Protein AF-A0A290GMV6-F1 (afdb_monomer)

InterPro domains:
  IPR001424 Superoxide dismutase, copper/zinc binding domain [PF00080] (1-72)
  IPR001424 Superoxide dismutase, copper/zinc binding domain [PR00068] (29-38)
  IPR001424 Superoxide dismutase, copper/zinc binding domain [PR00068] (48-70)
  IPR024134 Superoxide dismutase (Cu/Zn) / superoxide dismutase copper chaperone [PTHR10003] (1-72)
  IPR036423 Superoxide dismutase-like, copper/zinc binding domain superfamily [G3DSA:2.60.40.200] (1-72)
  IPR036423 Superoxide dismutase-like, copper/zinc binding domain superfamily [SSF49329] (1-72)

Sequence (72 aa):
DITNGCNSTVPHFNPLKKNHGAPADDERHAGDLGNVVAGPDGIAEFSITDIQIPLSGQHSILGRAVVVHADP

Nearest PDB structures (foldseek):
  6spa-assembly1_C  TM=9.922E-01  e=4.306E-07  Homo sapiens
  8zd5-assembly2_D  TM=9.844E-01  e=3.729E-07  Canis lupus familiaris
  3kbf-assembly1_A-2  TM=9.965E-01  e=6.633E-07  Caenorhabditis elegans
  1hl5-assembly6_F  TM=9.800E-01  e=5.743E-07  Homo sapiens
  2gbv-assembly3_C  TM=9.862E-01  e=1.268E-06  Homo sapiens

Foldseek 3Di:
DQPVHCVVLDDFAAPPPFDDDAQPDPGHGLRRQDDFDQDPVRDTDDDGDHDSADCDDPSHCPPHDDDDDPDD

Radius of gyration: 13.26 Å; Cα contacts (8 Å, |Δi|>4): 79; chains: 1; bounding box: 26×25×33 Å

Solvent-accessible surface area (backbone atoms only — not comparable to full-atom values): 4971 Å² total; per-residue (Å²): 92,58,94,62,45,78,76,46,53,66,76,76,50,44,92,83,71,50,55,84,38,53,66,87,44,90,58,26,26,48,56,36,75,64,85,82,64,56,46,99,88,69,54,62,83,84,86,87,87,75,90,62,58,41,81,56,74,98,68,34,51,71,85,64,80,89,84,85,73,98,67,136

Organism: Panax ginseng (NCBI:txid4054)

Structure (mmCIF, N/CA/C/O backbone):
data_AF-A0A290GMV6-F1
#
_e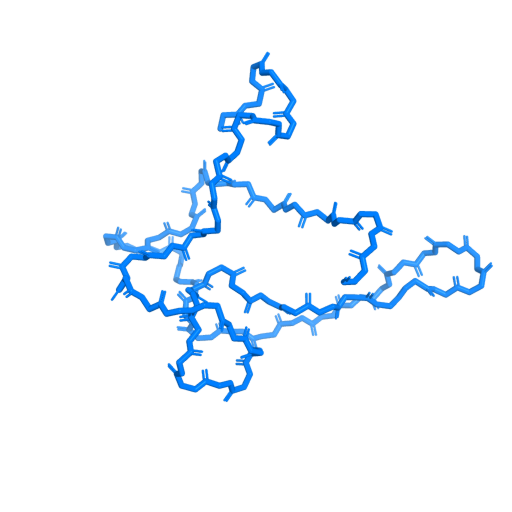ntry.id   AF-A0A290GMV6-F1
#
loop_
_atom_site.group_PDB
_atom_site.id
_atom_site.type_symbol
_atom_site.label_atom_id
_atom_site.label_alt_id
_atom_site.label_comp_id
_atom_site.label_asym_id
_atom_site.label_entity_id
_atom_site.label_seq_id
_atom_site.pdbx_PDB_ins_code
_atom_site.Cartn_x
_atom_site.Cartn_y
_atom_site.Cartn_z
_atom_site.occupancy
_atom_site.B_iso_or_equiv
_atom_site.auth_seq_id
_atom_site.auth_comp_id
_atom_site.auth_asym_id
_atom_site.auth_atom_id
_atom_site.pdbx_PDB_model_num
ATOM 1 N N . ASP A 1 1 ? -10.275 9.026 -2.603 1.00 86.44 1 ASP A N 1
ATOM 2 C CA . ASP A 1 1 ? -10.735 10.038 -3.570 1.00 86.44 1 ASP A CA 1
ATOM 3 C C . ASP A 1 1 ? -9.793 9.993 -4.763 1.00 86.44 1 ASP A C 1
ATOM 5 O O . ASP A 1 1 ? -8.591 9.920 -4.548 1.00 86.44 1 ASP A O 1
ATOM 9 N N . ILE A 1 2 ? -10.337 9.947 -5.977 1.00 91.69 2 ILE A N 1
ATOM 10 C CA . ILE A 1 2 ? -9.579 9.906 -7.240 1.00 91.69 2 ILE A CA 1
ATOM 11 C C . ILE A 1 2 ? -10.048 10.989 -8.225 1.00 91.69 2 ILE A C 1
ATOM 13 O O . ILE A 1 2 ? -9.741 10.928 -9.413 1.00 91.69 2 ILE A O 1
ATOM 17 N N . THR A 1 3 ? -10.812 11.978 -7.750 1.00 96.06 3 THR A N 1
ATOM 18 C CA . THR A 1 3 ? -11.373 13.054 -8.586 1.00 96.06 3 THR A CA 1
ATOM 19 C C . THR A 1 3 ? -10.303 13.914 -9.269 1.00 96.06 3 THR A C 1
ATOM 21 O O . THR A 1 3 ? -10.561 14.435 -10.350 1.00 96.06 3 THR A O 1
ATOM 24 N N . ASN A 1 4 ? -9.092 14.003 -8.701 1.00 94.94 4 ASN A N 1
ATOM 25 C CA . ASN A 1 4 ? -7.900 14.600 -9.316 1.00 94.94 4 ASN A CA 1
ATOM 26 C C . ASN A 1 4 ? -6.752 13.573 -9.453 1.00 94.94 4 ASN A C 1
ATOM 28 O O . ASN A 1 4 ? -5.586 13.865 -9.170 1.00 94.94 4 ASN A O 1
ATOM 32 N N . GLY A 1 5 ? -7.085 12.331 -9.823 1.00 94.25 5 GLY A N 1
ATOM 33 C CA . GLY A 1 5 ? -6.117 11.233 -9.919 1.00 94.25 5 GLY A CA 1
ATOM 34 C C . GLY A 1 5 ? -5.446 10.917 -8.576 1.00 94.25 5 GLY A C 1
ATOM 35 O O . GLY A 1 5 ? -6.052 11.083 -7.516 1.00 94.25 5 GLY A O 1
ATOM 36 N N . CYS A 1 6 ? -4.180 10.485 -8.611 1.00 94.81 6 CYS A N 1
ATOM 37 C CA . CYS A 1 6 ? -3.419 10.153 -7.399 1.00 94.81 6 CYS A CA 1
ATOM 38 C C . CYS A 1 6 ? -3.153 11.373 -6.500 1.00 94.81 6 CYS A C 1
ATOM 40 O O . CYS A 1 6 ? -2.942 11.217 -5.307 1.00 94.81 6 CYS A O 1
ATOM 42 N N . ASN A 1 7 ? -3.236 12.603 -7.016 1.00 93.62 7 ASN A N 1
ATOM 43 C CA . ASN A 1 7 ? -3.035 13.798 -6.187 1.00 93.62 7 ASN A CA 1
ATOM 44 C C . ASN A 1 7 ? -4.115 13.946 -5.101 1.00 93.62 7 ASN A C 1
ATOM 46 O O . ASN A 1 7 ? -3.869 14.549 -4.058 1.00 93.62 7 ASN A O 1
ATOM 50 N N . SER A 1 8 ? -5.301 13.369 -5.319 1.00 95.44 8 SER A N 1
ATOM 51 C CA . SER A 1 8 ? -6.385 13.338 -4.332 1.00 95.44 8 SER A CA 1
ATOM 52 C C . SER A 1 8 ? -6.187 12.295 -3.226 1.00 95.44 8 SER A C 1
ATOM 54 O O . SER A 1 8 ? -6.975 12.273 -2.279 1.00 95.44 8 SER A O 1
ATOM 56 N N . THR A 1 9 ? -5.183 11.412 -3.306 1.00 92.88 9 THR A N 1
ATOM 57 C CA . THR A 1 9 ? -5.008 10.330 -2.317 1.00 92.88 9 THR 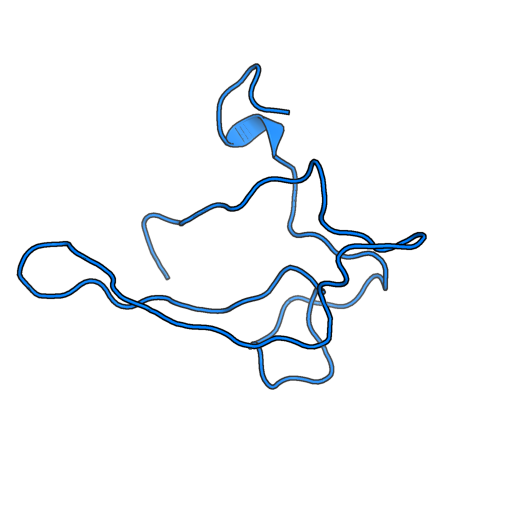A CA 1
ATOM 58 C C . THR A 1 9 ? -4.314 10.770 -1.034 1.00 92.88 9 THR A C 1
ATOM 60 O O . THR A 1 9 ? -4.223 9.954 -0.122 1.00 92.88 9 THR A O 1
ATOM 63 N N . VAL A 1 10 ? -3.908 12.046 -0.945 1.00 91.06 10 VAL A N 1
ATOM 64 C CA . VAL A 1 10 ? -3.296 12.700 0.230 1.00 91.06 10 VAL A CA 1
ATOM 65 C C . VAL A 1 10 ? -2.022 11.964 0.729 1.00 91.06 10 VAL A C 1
ATOM 67 O O . VAL A 1 10 ? -1.549 11.052 0.049 1.00 91.06 10 VAL A O 1
ATOM 70 N N . PRO A 1 11 ? -1.377 12.379 1.843 1.00 95.94 11 PRO A N 1
ATOM 71 C CA . PRO A 1 11 ? -0.217 11.670 2.392 1.00 95.94 11 PRO A CA 1
ATOM 72 C C . PRO A 1 11 ? -0.518 10.229 2.827 1.00 95.94 11 PRO A C 1
ATOM 74 O O . PRO A 1 11 ? -1.675 9.820 2.939 1.00 95.94 11 PRO A O 1
ATOM 77 N N . HIS A 1 12 ? 0.542 9.480 3.146 1.00 98.12 12 HIS A N 1
ATOM 78 C CA . HIS A 1 12 ? 0.450 8.097 3.617 1.00 98.12 12 HIS A CA 1
ATOM 79 C C . HIS A 1 12 ? -0.518 7.955 4.798 1.00 98.12 12 HIS A C 1
ATOM 81 O O . HIS A 1 12 ? -0.640 8.832 5.661 1.00 98.12 12 HIS A O 1
ATOM 87 N N . PHE A 1 13 ? -1.196 6.810 4.864 1.00 98.06 13 PHE A N 1
ATOM 88 C CA . PHE A 1 13 ? -2.125 6.532 5.950 1.00 98.06 13 PHE A CA 1
ATOM 89 C C . PHE A 1 13 ? -1.384 6.415 7.292 1.00 98.06 13 PHE A C 1
ATOM 91 O O . PHE A 1 13 ? -0.684 5.438 7.545 1.00 98.06 13 PHE A O 1
ATOM 98 N N . ASN A 1 14 ? -1.560 7.416 8.161 1.00 98.06 14 ASN A N 1
ATOM 99 C CA . ASN A 1 14 ? -0.824 7.550 9.419 1.00 98.06 14 ASN A CA 1
ATOM 100 C C . ASN A 1 14 ? -1.753 7.843 10.619 1.00 98.06 14 ASN A C 1
ATOM 102 O O . ASN A 1 14 ? -1.760 8.957 11.152 1.00 98.06 14 ASN A O 1
ATOM 106 N N . PRO A 1 15 ? -2.567 6.868 11.064 1.00 97.19 15 PRO A N 1
ATOM 107 C CA . PRO A 1 15 ? -3.506 7.072 12.169 1.00 97.19 15 PRO A CA 1
ATOM 108 C C . PRO A 1 15 ? -2.808 7.297 13.521 1.00 97.19 15 PRO A C 1
ATOM 110 O O . PRO A 1 15 ? -3.378 7.934 14.404 1.00 97.19 15 PRO A O 1
ATOM 113 N N . LEU A 1 16 ? -1.576 6.800 13.681 1.00 97.00 16 LEU A N 1
ATOM 114 C CA . LEU A 1 16 ? -0.804 6.876 14.927 1.00 97.00 16 LEU A CA 1
ATOM 115 C C . LEU A 1 16 ? 0.191 8.047 14.970 1.00 97.00 16 LEU A C 1
ATOM 117 O O . LEU A 1 16 ? 0.882 8.201 15.972 1.00 97.00 16 LEU A O 1
ATOM 121 N N . LYS A 1 17 ? 0.237 8.884 13.923 1.00 97.50 17 LYS A N 1
ATOM 122 C CA . LYS A 1 17 ? 1.114 10.067 13.817 1.00 97.50 17 LYS A CA 1
ATOM 123 C C . LYS A 1 17 ? 2.605 9.756 14.018 1.00 97.50 17 LYS A C 1
ATOM 125 O O . LYS A 1 17 ? 3.312 10.514 14.675 1.00 97.50 17 LYS A O 1
ATOM 130 N N . LYS A 1 18 ? 3.059 8.644 13.446 1.00 98.12 18 LYS A N 1
ATOM 131 C CA . LYS A 1 18 ? 4.470 8.237 13.419 1.00 98.12 18 LYS A CA 1
ATOM 132 C C . LYS A 1 18 ? 5.218 8.907 12.271 1.00 98.12 18 LYS A C 1
ATOM 134 O O . LYS A 1 18 ? 4.580 9.486 11.391 1.00 98.12 18 LYS A O 1
ATOM 139 N N . ASN A 1 19 ? 6.542 8.824 12.276 1.00 98.50 19 ASN A N 1
ATOM 140 C CA . ASN A 1 19 ? 7.352 9.146 11.103 1.00 98.50 19 ASN A CA 1
ATOM 141 C C . ASN A 1 19 ? 7.252 8.037 10.042 1.00 98.50 19 ASN A C 1
ATOM 143 O O . ASN A 1 19 ? 6.768 6.942 10.323 1.00 98.50 19 ASN A O 1
ATOM 147 N N . HIS A 1 20 ? 7.708 8.334 8.824 1.00 98.00 20 HIS A N 1
ATOM 148 C CA . HIS A 1 20 ? 7.847 7.341 7.759 1.00 98.00 20 HIS A CA 1
ATOM 149 C C . HIS A 1 20 ? 8.940 6.319 8.106 1.00 98.00 20 HIS A C 1
ATOM 151 O O . HIS A 1 20 ? 9.967 6.708 8.668 1.00 98.00 20 HIS A O 1
ATOM 157 N N . GLY A 1 21 ? 8.747 5.052 7.732 1.00 97.81 21 GLY A N 1
ATOM 158 C CA . GLY A 1 21 ? 9.717 3.985 7.995 1.00 97.81 21 GLY A CA 1
ATOM 159 C C . GLY A 1 21 ? 9.560 2.768 7.085 1.00 97.81 21 GLY A C 1
ATOM 160 O O . GLY A 1 21 ? 8.611 2.671 6.301 1.00 97.81 21 GLY A O 1
ATOM 161 N N . ALA A 1 22 ? 10.499 1.827 7.183 1.00 97.00 22 ALA A N 1
ATOM 162 C CA . ALA A 1 22 ? 10.435 0.568 6.448 1.00 97.00 22 ALA A CA 1
ATOM 163 C C . ALA A 1 22 ? 9.356 -0.358 7.042 1.00 97.00 22 ALA A C 1
ATOM 165 O O . ALA A 1 22 ? 9.069 -0.261 8.229 1.00 97.00 22 ALA A O 1
ATOM 166 N N . PRO A 1 23 ? 8.792 -1.326 6.295 1.00 96.56 23 PRO A N 1
ATOM 167 C CA . PRO A 1 23 ? 7.686 -2.172 6.781 1.00 96.56 23 PRO A CA 1
ATOM 168 C C . PRO A 1 23 ? 7.972 -2.978 8.059 1.00 96.56 23 PRO A C 1
ATOM 170 O O . PRO A 1 23 ? 7.044 -3.361 8.776 1.00 96.56 23 PRO A O 1
ATOM 173 N N . ALA A 1 24 ? 9.249 -3.252 8.333 1.00 95.25 24 ALA A N 1
ATOM 174 C CA . ALA A 1 24 ? 9.703 -3.961 9.526 1.00 95.25 24 ALA A CA 1
ATOM 175 C C . ALA A 1 24 ? 9.965 -3.035 10.727 1.00 95.25 24 ALA A C 1
ATOM 177 O O . ALA A 1 24 ? 10.175 -3.538 11.829 1.00 95.25 24 ALA A O 1
ATOM 178 N N . ASP A 1 25 ? 9.948 -1.715 10.531 1.00 97.12 25 ASP A N 1
ATOM 179 C CA . ASP A 1 25 ? 10.196 -0.752 11.596 1.00 97.12 25 ASP A CA 1
ATOM 180 C C . ASP A 1 25 ? 8.960 -0.604 12.489 1.00 97.12 25 ASP A C 1
ATOM 182 O O . ASP A 1 25 ? 7.814 -0.530 12.025 1.00 97.12 25 ASP A O 1
ATOM 186 N N . ASP A 1 26 ? 9.205 -0.495 13.795 1.00 93.62 26 ASP A N 1
ATOM 187 C CA . ASP A 1 26 ? 8.173 -0.117 14.763 1.00 93.62 26 ASP A CA 1
ATOM 188 C C . ASP A 1 26 ? 7.708 1.329 14.536 1.00 93.62 26 ASP A C 1
ATOM 190 O O . ASP A 1 26 ? 6.538 1.661 14.755 1.00 93.62 26 ASP A O 1
ATOM 194 N N . GLU A 1 27 ? 8.618 2.192 14.080 1.00 97.56 27 GLU A N 1
ATOM 195 C CA . GLU A 1 27 ? 8.363 3.588 13.739 1.00 97.56 27 GLU A CA 1
ATOM 196 C C . GLU A 1 27 ? 8.130 3.722 12.230 1.00 97.56 27 GLU A C 1
ATOM 198 O O . GLU A 1 27 ? 9.065 3.905 11.457 1.00 97.56 27 GLU A O 1
ATOM 203 N N . ARG A 1 28 ? 6.864 3.610 11.818 1.00 98.38 28 ARG A N 1
ATOM 204 C CA . ARG A 1 28 ? 6.412 3.817 10.438 1.00 98.38 28 ARG A CA 1
ATOM 205 C C . ARG A 1 28 ? 4.960 4.267 10.387 1.00 98.38 28 ARG A C 1
ATOM 207 O O . ARG A 1 28 ? 4.205 4.054 11.344 1.00 98.38 28 ARG A O 1
ATOM 214 N N . HIS A 1 29 ? 4.522 4.812 9.258 1.00 98.62 29 HIS A N 1
ATOM 215 C CA . HIS A 1 29 ? 3.094 4.956 9.005 1.00 98.62 29 HIS A CA 1
ATOM 216 C C . HIS A 1 29 ? 2.447 3.583 8.789 1.00 98.62 29 HIS A C 1
ATOM 218 O O . HIS A 1 29 ? 3.058 2.668 8.243 1.00 98.62 29 HIS A O 1
ATOM 224 N N . ALA A 1 30 ? 1.159 3.461 9.112 1.00 97.94 30 ALA A N 1
ATOM 225 C CA . ALA A 1 30 ? 0.408 2.237 8.834 1.00 97.94 30 ALA A CA 1
ATOM 226 C C . ALA A 1 30 ? 0.359 1.906 7.329 1.00 97.94 30 ALA A C 1
ATOM 228 O O . ALA A 1 30 ? 0.323 0.741 6.958 1.00 97.94 30 ALA A O 1
ATOM 229 N N . GLY A 1 31 ? 0.358 2.924 6.461 1.00 98.06 31 GLY A N 1
ATOM 230 C CA . GLY A 1 31 ? 0.379 2.757 5.005 1.00 98.06 31 GLY A CA 1
ATOM 231 C C . GLY A 1 31 ? 1.758 2.495 4.388 1.00 98.06 31 GLY A C 1
ATOM 232 O O . GLY A 1 31 ? 1.834 2.360 3.170 1.00 98.06 31 GLY A O 1
ATOM 233 N N . ASP A 1 32 ? 2.833 2.441 5.179 1.00 98.44 32 ASP A N 1
ATOM 234 C CA . ASP A 1 32 ? 4.187 2.228 4.661 1.00 98.44 32 ASP A CA 1
ATOM 235 C C . ASP A 1 32 ? 4.436 0.738 4.405 1.00 98.44 32 ASP A C 1
ATOM 237 O O . ASP A 1 32 ? 4.815 -0.010 5.309 1.00 98.44 32 ASP A O 1
ATOM 241 N N . LEU A 1 33 ? 4.210 0.305 3.162 1.00 98.00 33 LEU A N 1
ATOM 242 C CA . LEU A 1 33 ? 4.369 -1.091 2.727 1.00 98.00 33 LEU A CA 1
ATOM 243 C C . LEU A 1 33 ? 5.693 -1.359 1.993 1.00 98.00 33 LEU A C 1
ATOM 245 O O . LEU A 1 33 ? 5.967 -2.494 1.609 1.00 98.00 33 LEU A O 1
ATOM 249 N N . GLY A 1 34 ? 6.544 -0.338 1.865 1.00 97.38 34 GLY A N 1
ATOM 250 C CA . GLY A 1 34 ? 7.870 -0.443 1.261 1.00 97.38 34 GLY A CA 1
ATOM 251 C C . GLY A 1 34 ? 7.834 -0.571 -0.261 1.00 97.38 34 GLY A C 1
ATOM 252 O O . GLY A 1 34 ? 6.861 -0.196 -0.913 1.00 97.38 34 GLY A O 1
ATOM 253 N N . ASN A 1 35 ? 8.928 -1.089 -0.817 1.00 97.75 35 ASN A N 1
ATOM 254 C CA . ASN A 1 35 ? 9.124 -1.184 -2.259 1.00 97.75 35 ASN A CA 1
ATOM 255 C C . ASN A 1 35 ? 8.631 -2.516 -2.825 1.00 97.75 35 ASN A C 1
ATOM 257 O O . ASN A 1 35 ? 8.848 -3.581 -2.246 1.00 97.75 35 ASN A O 1
ATOM 261 N N . VAL A 1 36 ? 8.047 -2.443 -4.019 1.00 97.38 36 VAL A N 1
ATOM 262 C CA . VAL A 1 36 ? 7.831 -3.590 -4.907 1.00 97.38 36 VAL A CA 1
ATOM 263 C C . VAL A 1 36 ? 8.892 -3.561 -6.001 1.00 97.38 36 VAL A C 1
ATOM 265 O O . VAL A 1 36 ? 9.360 -2.492 -6.388 1.00 97.38 36 VAL A O 1
ATOM 268 N N . VAL A 1 37 ? 9.294 -4.728 -6.497 1.00 96.50 37 VAL A N 1
ATOM 269 C CA . VAL A 1 37 ? 10.334 -4.830 -7.527 1.00 96.50 37 VAL A CA 1
ATOM 270 C C . VAL A 1 37 ? 9.688 -5.290 -8.823 1.00 96.50 37 VAL A C 1
ATOM 272 O O . VAL A 1 37 ? 9.153 -6.394 -8.891 1.00 96.50 37 VAL A O 1
ATOM 275 N N . ALA A 1 38 ? 9.734 -4.436 -9.843 1.00 97.12 38 ALA A N 1
ATOM 276 C CA . ALA A 1 38 ? 9.355 -4.815 -11.195 1.00 97.12 38 ALA A CA 1
ATOM 277 C C . ALA A 1 38 ? 10.482 -5.625 -11.852 1.00 97.12 38 ALA A C 1
ATOM 279 O O . ALA A 1 38 ? 11.661 -5.272 -11.745 1.00 97.12 38 ALA A O 1
ATOM 280 N N . GLY A 1 39 ? 10.118 -6.715 -12.523 1.00 94.81 39 GLY A N 1
ATOM 281 C CA . GLY A 1 39 ? 11.031 -7.515 -13.327 1.00 94.81 39 GLY A CA 1
ATOM 282 C C . GLY A 1 39 ? 11.497 -6.788 -14.596 1.00 94.81 39 GLY A C 1
ATOM 283 O O . GLY A 1 39 ? 11.049 -5.679 -14.896 1.00 94.81 39 GLY A O 1
ATOM 284 N N . PRO A 1 40 ? 12.392 -7.409 -15.387 1.00 97.00 40 PRO A N 1
ATOM 285 C CA . PRO A 1 40 ? 12.888 -6.834 -16.644 1.00 97.00 40 PRO A CA 1
ATOM 286 C C . PRO A 1 40 ? 11.802 -6.559 -17.698 1.00 97.00 40 PRO A C 1
ATOM 288 O O . PRO A 1 40 ? 12.028 -5.794 -18.631 1.00 97.00 40 PRO A O 1
ATOM 291 N N . ASP A 1 41 ? 10.640 -7.195 -17.563 1.00 97.25 41 ASP A N 1
ATOM 292 C CA . ASP A 1 41 ? 9.437 -7.005 -18.377 1.00 97.25 41 ASP A CA 1
ATOM 293 C C . ASP A 1 41 ? 8.535 -5.859 -17.878 1.00 97.25 41 ASP A C 1
ATOM 295 O O . ASP A 1 41 ? 7.511 -5.563 -18.494 1.00 97.25 41 ASP A O 1
ATOM 299 N N . GLY A 1 42 ? 8.913 -5.200 -16.779 1.00 96.81 42 GLY A N 1
ATOM 300 C CA . GLY A 1 42 ? 8.144 -4.132 -16.147 1.00 96.81 42 GLY A CA 1
ATOM 301 C C . GLY A 1 42 ? 7.001 -4.623 -15.255 1.00 96.81 42 GLY A C 1
ATOM 302 O O . GLY A 1 42 ? 6.213 -3.796 -14.795 1.00 96.81 42 GLY A O 1
ATOM 303 N N . ILE A 1 43 ? 6.892 -5.930 -14.989 1.00 97.50 43 ILE A N 1
ATOM 304 C CA . ILE A 1 43 ? 5.831 -6.501 -14.149 1.00 97.50 43 ILE A CA 1
ATOM 305 C C . ILE A 1 43 ? 6.351 -6.697 -12.724 1.00 97.50 43 ILE A C 1
ATOM 307 O O . ILE A 1 43 ? 7.368 -7.348 -12.501 1.00 97.50 43 ILE A O 1
ATOM 311 N N . ALA A 1 44 ? 5.638 -6.151 -11.738 1.00 97.56 44 ALA A N 1
ATOM 312 C CA . ALA A 1 44 ? 5.887 -6.422 -10.325 1.00 97.56 44 ALA A CA 1
ATOM 313 C C . ALA A 1 44 ? 4.867 -7.445 -9.801 1.00 97.56 44 ALA A C 1
ATOM 315 O O . ALA A 1 44 ? 3.700 -7.111 -9.596 1.00 97.56 44 ALA A O 1
ATOM 316 N N . GLU A 1 45 ? 5.312 -8.677 -9.552 1.00 97.06 45 GLU A N 1
ATOM 317 C CA . GLU A 1 45 ? 4.541 -9.683 -8.814 1.00 97.06 45 GLU A CA 1
ATOM 318 C C . GLU A 1 45 ? 5.014 -9.719 -7.361 1.00 97.06 45 GLU A C 1
ATOM 320 O O . GLU A 1 45 ? 6.191 -9.945 -7.079 1.00 97.06 45 GLU A O 1
ATOM 325 N N . PHE A 1 46 ? 4.105 -9.481 -6.416 1.00 95.75 46 PHE A N 1
ATOM 326 C CA . PHE A 1 46 ? 4.452 -9.419 -5.000 1.00 95.75 46 PHE A CA 1
ATOM 327 C C . PHE A 1 46 ? 3.306 -9.895 -4.109 1.00 95.75 46 PHE A C 1
ATOM 329 O O . PHE A 1 46 ? 2.131 -9.843 -4.470 1.00 95.75 46 PHE A O 1
ATOM 336 N N . SER A 1 47 ? 3.668 -10.338 -2.907 1.00 96.62 47 SER A N 1
ATOM 337 C CA . SER A 1 47 ? 2.740 -10.689 -1.836 1.00 96.62 47 SER A CA 1
ATOM 338 C C . SER A 1 47 ? 3.281 -10.125 -0.529 1.00 96.62 47 SER A C 1
ATOM 340 O O . SER A 1 47 ? 4.356 -10.519 -0.082 1.00 96.62 47 SER A O 1
ATOM 342 N N . ILE A 1 48 ? 2.536 -9.204 0.080 1.00 95.56 48 ILE A N 1
ATOM 343 C CA . ILE A 1 48 ? 2.899 -8.545 1.339 1.00 95.56 48 ILE A CA 1
ATOM 344 C C . ILE A 1 48 ? 1.876 -8.950 2.399 1.00 95.56 48 ILE A C 1
ATOM 346 O O . ILE A 1 48 ? 0.672 -8.932 2.155 1.00 95.56 48 ILE A O 1
ATOM 350 N N . THR A 1 49 ? 2.359 -9.317 3.584 1.00 95.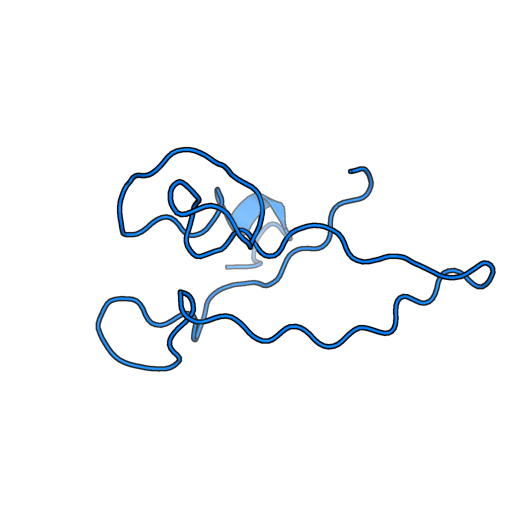75 49 THR A N 1
ATOM 351 C CA . THR A 1 49 ? 1.532 -9.501 4.783 1.00 95.75 49 THR A CA 1
ATOM 352 C C . THR A 1 49 ? 1.927 -8.437 5.791 1.00 95.75 49 THR A C 1
ATOM 354 O O . THR A 1 49 ? 3.106 -8.301 6.104 1.00 95.75 49 THR A O 1
ATOM 357 N N . ASP A 1 50 ? 0.949 -7.689 6.293 1.00 96.38 50 ASP A N 1
ATOM 358 C CA . ASP A 1 50 ? 1.186 -6.548 7.172 1.00 96.38 50 ASP A CA 1
ATOM 359 C C . ASP A 1 50 ? 0.139 -6.499 8.297 1.00 96.38 50 ASP A C 1
ATOM 361 O O . ASP A 1 50 ? -1.028 -6.840 8.095 1.00 96.38 50 ASP A O 1
ATOM 365 N N . ILE A 1 51 ? 0.572 -6.108 9.498 1.00 94.69 51 ILE A N 1
ATOM 366 C CA . ILE A 1 51 ? -0.252 -6.096 10.718 1.00 94.69 51 ILE A CA 1
ATOM 367 C C . ILE A 1 51 ? -0.830 -4.714 11.061 1.00 94.69 51 ILE A C 1
ATOM 369 O O . ILE A 1 51 ? -1.653 -4.607 11.969 1.00 94.69 51 ILE A O 1
ATOM 373 N N . GLN A 1 52 ? -0.408 -3.652 10.371 1.00 96.38 52 GLN A N 1
ATOM 374 C CA . GLN A 1 52 ? -0.808 -2.267 10.638 1.00 96.38 52 GLN A CA 1
ATOM 375 C C . GLN A 1 52 ? -1.972 -1.785 9.752 1.00 96.38 52 GLN A C 1
ATOM 377 O O . GLN A 1 52 ? -2.491 -0.691 9.978 1.00 96.38 52 GLN A O 1
ATOM 382 N N . ILE A 1 53 ? -2.438 -2.605 8.801 1.00 96.88 53 ILE A N 1
ATOM 383 C CA . ILE A 1 53 ? -3.507 -2.276 7.839 1.00 96.88 53 ILE A CA 1
ATOM 384 C C . ILE A 1 53 ? -4.785 -3.119 8.034 1.00 96.88 53 ILE A C 1
ATOM 386 O O . ILE A 1 53 ? -5.119 -3.969 7.206 1.00 96.88 53 ILE A O 1
ATOM 390 N N . PRO A 1 54 ? -5.552 -2.914 9.120 1.00 97.19 54 PRO A N 1
ATOM 391 C CA . PRO A 1 54 ? -6.766 -3.687 9.353 1.00 97.19 54 PRO A CA 1
ATOM 392 C C . PRO A 1 54 ? -7.838 -3.392 8.292 1.00 97.19 54 PRO A C 1
ATOM 394 O O . PRO A 1 54 ? -7.907 -2.303 7.722 1.00 97.19 54 PRO A O 1
ATOM 397 N N . LEU A 1 55 ? -8.737 -4.352 8.070 1.00 97.94 55 LEU A N 1
ATOM 398 C CA . LEU A 1 55 ? -9.881 -4.201 7.157 1.00 97.94 55 LEU A CA 1
ATOM 399 C C . LEU A 1 55 ? -11.169 -3.763 7.874 1.00 97.94 55 LEU A C 1
ATOM 401 O O . LEU A 1 55 ? -12.216 -3.606 7.251 1.00 97.94 55 LEU A O 1
ATOM 405 N N . SER A 1 56 ? -11.118 -3.529 9.183 1.00 97.75 56 SER A N 1
ATOM 406 C CA . SER A 1 56 ? -12.268 -3.132 9.997 1.00 97.75 56 SER A CA 1
ATOM 407 C C . SER A 1 56 ? -11.850 -2.221 11.155 1.00 97.75 56 SER A C 1
ATOM 409 O O . SER A 1 56 ? -10.665 -1.987 11.394 1.00 97.75 56 SER A O 1
ATOM 411 N N . GLY A 1 57 ? -12.840 -1.663 11.857 1.00 97.38 57 GLY A N 1
ATOM 412 C CA . GLY A 1 57 ? -12.613 -0.732 12.960 1.00 97.38 57 GLY A CA 1
ATOM 413 C C . GLY A 1 57 ? -12.162 0.661 12.510 1.00 97.38 57 GLY A C 1
ATOM 414 O O . GLY A 1 57 ? -12.158 0.996 11.325 1.00 97.38 57 GLY A O 1
ATOM 415 N N . GLN A 1 58 ? -11.790 1.493 13.484 1.00 96.88 58 GLN A N 1
ATOM 416 C CA . GLN A 1 58 ? -11.488 2.914 13.274 1.00 96.88 58 GLN A CA 1
ATOM 417 C C . GLN A 1 58 ? -10.289 3.159 12.343 1.00 96.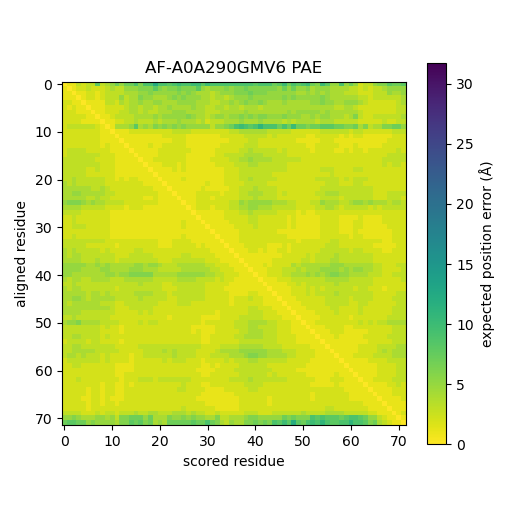88 58 GLN A C 1
ATOM 419 O O . GLN A 1 58 ? -10.245 4.172 11.649 1.00 96.88 58 GLN A O 1
ATOM 424 N N . HIS A 1 59 ? -9.323 2.238 12.3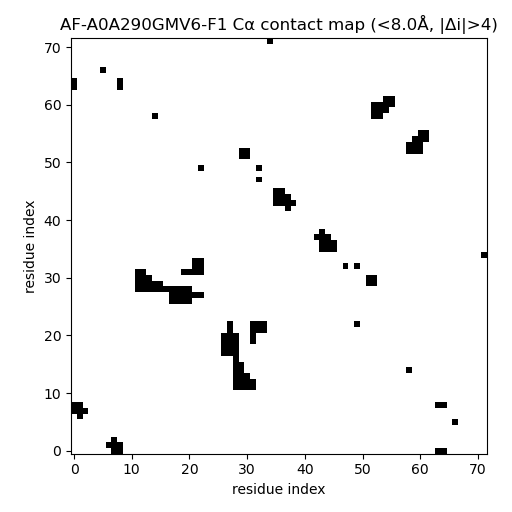09 1.00 97.19 59 HIS A N 1
ATOM 425 C CA . HIS A 1 59 ? -8.121 2.346 11.476 1.00 97.19 59 HIS A CA 1
ATOM 426 C C . HIS A 1 59 ? -8.212 1.530 10.181 1.00 97.19 59 HIS A C 1
ATOM 428 O O . HIS A 1 59 ? -7.184 1.262 9.565 1.00 97.19 59 HIS A O 1
ATOM 434 N N . SER A 1 60 ? -9.421 1.140 9.760 1.00 98.00 60 SER A N 1
ATOM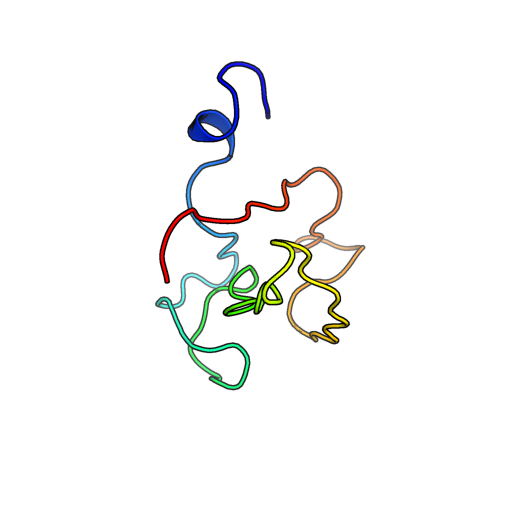 435 C CA . SER A 1 60 ? -9.603 0.371 8.529 1.00 98.00 60 SER A CA 1
ATOM 436 C C . SER A 1 60 ? -9.015 1.083 7.303 1.00 98.00 60 SER A C 1
ATOM 438 O O . SER A 1 60 ? -9.123 2.312 7.156 1.00 98.00 60 SER A O 1
ATOM 440 N N . ILE A 1 61 ? -8.415 0.296 6.406 1.00 97.94 61 ILE A N 1
ATOM 441 C CA . ILE A 1 61 ? -7.942 0.764 5.097 1.00 97.94 61 ILE A CA 1
ATOM 442 C C . ILE A 1 61 ? -9.004 0.684 3.992 1.00 97.94 61 ILE A C 1
ATOM 444 O O . ILE A 1 61 ? -8.769 1.169 2.885 1.00 97.94 61 ILE A O 1
ATOM 448 N N . LEU A 1 62 ? -10.185 0.116 4.263 1.00 97.75 62 LEU A N 1
ATOM 449 C CA . LEU A 1 62 ? -11.260 0.066 3.269 1.00 97.75 62 LEU A CA 1
ATOM 450 C C . LEU A 1 62 ? -11.688 1.483 2.849 1.00 97.75 62 LEU A C 1
ATOM 452 O O . LEU A 1 62 ? -11.869 2.369 3.682 1.00 97.75 62 LEU A O 1
ATOM 456 N N . GLY A 1 63 ? -11.840 1.693 1.537 1.00 96.00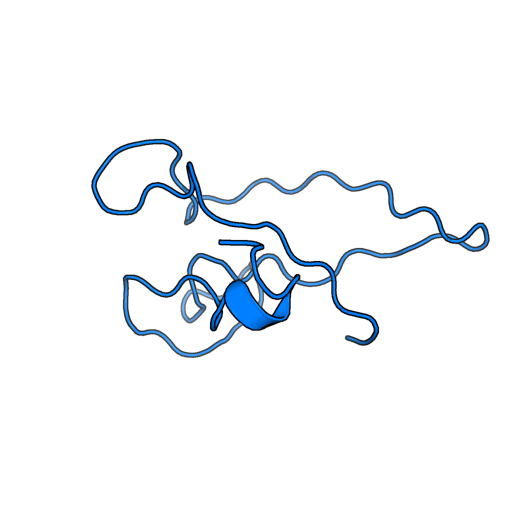 63 GLY A N 1
ATOM 457 C CA . GLY A 1 63 ? -12.168 2.998 0.946 1.00 96.00 63 GLY A CA 1
ATOM 458 C C . GLY A 1 63 ? -10.975 3.950 0.772 1.00 96.00 63 GLY A C 1
ATOM 459 O O . GLY A 1 63 ? -11.156 5.066 0.281 1.00 96.00 63 GLY A O 1
ATOM 460 N N . ARG A 1 64 ? -9.759 3.529 1.148 1.00 96.81 64 ARG A N 1
ATOM 461 C CA . ARG A 1 64 ? -8.508 4.246 0.850 1.00 96.81 64 ARG A CA 1
ATOM 462 C C . ARG A 1 64 ? -7.951 3.825 -0.514 1.00 96.81 64 ARG A C 1
ATOM 464 O O . ARG A 1 64 ? -8.556 3.026 -1.222 1.00 96.81 64 ARG A O 1
ATOM 471 N N . ALA A 1 65 ? -6.812 4.398 -0.888 1.00 97.00 65 ALA A N 1
ATOM 472 C CA . ALA A 1 65 ? -6.120 4.098 -2.134 1.00 97.00 65 ALA A CA 1
ATOM 473 C C . ALA A 1 65 ? -4.821 3.326 -1.873 1.00 97.00 65 ALA A C 1
ATOM 475 O O . ALA A 1 65 ? -4.169 3.535 -0.852 1.00 97.00 65 ALA A O 1
ATOM 476 N N . VAL A 1 66 ? -4.450 2.477 -2.830 1.00 96.75 66 VAL A N 1
ATOM 477 C CA . VAL A 1 66 ? -3.098 1.925 -2.968 1.00 96.75 66 VAL A CA 1
ATOM 478 C C . VAL A 1 66 ? -2.406 2.727 -4.066 1.00 96.75 66 VAL A C 1
ATOM 480 O O . VAL A 1 66 ? -2.983 2.911 -5.139 1.00 96.75 66 VAL A O 1
ATOM 483 N N . VAL A 1 67 ? -1.205 3.229 -3.789 1.00 97.19 67 VAL A N 1
ATOM 484 C CA . VAL A 1 67 ? -0.434 4.081 -4.704 1.00 97.19 67 VAL A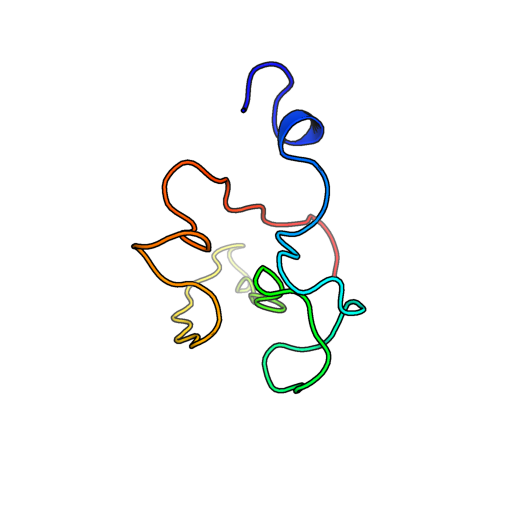 CA 1
ATOM 485 C C . VAL A 1 67 ? 0.933 3.444 -4.925 1.00 97.19 67 VAL A C 1
ATOM 487 O O . VAL A 1 67 ? 1.601 3.071 -3.967 1.00 97.19 67 VAL A O 1
ATOM 490 N N . VAL A 1 68 ? 1.330 3.314 -6.190 1.00 96.69 68 VAL A N 1
ATOM 491 C CA . VAL A 1 68 ? 2.671 2.881 -6.602 1.00 96.69 68 VAL A CA 1
ATOM 492 C C . VAL A 1 68 ? 3.397 4.106 -7.148 1.00 96.69 68 VAL A C 1
ATOM 494 O O . VAL A 1 68 ? 2.839 4.834 -7.971 1.00 96.69 68 VAL A O 1
ATOM 497 N N . HIS A 1 69 ? 4.610 4.352 -6.660 1.00 96.56 69 HIS A N 1
ATOM 498 C CA . HIS A 1 69 ? 5.430 5.493 -7.064 1.00 96.56 69 HIS A CA 1
ATOM 499 C C . HIS A 1 69 ? 6.338 5.144 -8.247 1.00 96.56 69 HIS A C 1
ATOM 501 O O . HIS A 1 69 ? 6.637 3.977 -8.489 1.00 96.56 69 HIS A O 1
ATOM 507 N N . ALA A 1 70 ? 6.742 6.172 -8.999 1.00 95.44 70 ALA A N 1
ATOM 508 C CA . ALA A 1 70 ? 7.638 6.020 -10.144 1.00 95.44 70 ALA A C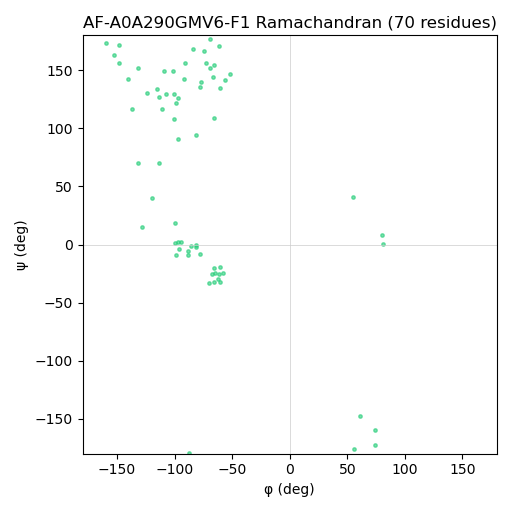A 1
ATOM 509 C C . ALA A 1 70 ? 9.073 5.666 -9.721 1.00 95.44 70 ALA A C 1
ATOM 511 O O . ALA A 1 70 ? 9.737 4.911 -10.425 1.00 95.44 70 ALA A O 1
ATOM 512 N N . ASP A 1 71 ? 9.508 6.180 -8.568 1.00 91.88 71 ASP A N 1
ATOM 513 C CA . ASP A 1 71 ? 10.863 6.039 -8.043 1.00 91.88 71 ASP A CA 1
ATOM 514 C C . ASP A 1 71 ? 10.832 5.600 -6.560 1.00 91.88 71 ASP A C 1
ATOM 516 O O . ASP A 1 71 ? 9.845 5.906 -5.876 1.00 91.88 71 ASP A O 1
ATOM 520 N N . PRO A 1 72 ? 11.872 4.888 -6.075 1.00 84.94 72 PRO A N 1
ATOM 521 C CA . PRO A 1 72 ? 12.020 4.486 -4.670 1.00 84.94 72 PRO A CA 1
ATOM 522 C C . PRO A 1 72 ? 12.223 5.633 -3.672 1.00 84.94 72 PRO A C 1
ATOM 524 O O . PRO A 1 72 ? 12.791 6.683 -4.057 1.00 84.94 72 PRO A O 1
#

Mean predicted aligned error: 2.58 Å

pLDDT: mean 96.27, std 2.41, range [84.94, 98.62]

Secondary structure (DSSP, 8-state):
--EEEEGGG-S---TT-PPP--TT-SSS-TT--------TTS--------SS--SSSTT--TT------S--